Protein AF-A0A6G1YPN1-F1 (afdb_monomer_lite)

Sequence (122 aa):
MFSEFYQDVLNHGKTLWDEWEAKMEQTRDLYAKFIGADNREEIAFTHSTSEGKNITAHMLSDKGIVISNELVFPSSNLPWLNRNKDNIRFVKATDDNKILIEDIAKMVDHSSKTKTVDTEVL

Structure (mmCIF, N/CA/C/O backbone):
data_AF-A0A6G1YPN1-F1
#
_entry.id   AF-A0A6G1YPN1-F1
#
loop_
_atom_site.group_PDB
_atom_site.id
_atom_site.type_symbol
_atom_site.label_atom_id
_atom_site.label_alt_id
_atom_site.label_comp_id
_atom_site.label_asym_id
_atom_site.label_entity_id
_atom_site.label_seq_id
_atom_site.pdbx_PDB_ins_code
_atom_site.Cartn_x
_atom_site.Cartn_y
_atom_site.Cartn_z
_atom_site.occupancy
_atom_site.B_iso_or_equiv
_atom_site.auth_seq_id
_atom_site.auth_comp_id
_atom_site.auth_asym_id
_atom_site.auth_atom_id
_atom_site.pdbx_PDB_model_num
ATOM 1 N N . MET A 1 1 ? 24.908 13.676 -12.363 1.00 72.00 1 MET A N 1
ATOM 2 C CA . MET A 1 1 ? 24.979 12.564 -13.334 1.00 72.00 1 MET A CA 1
ATOM 3 C C . MET A 1 1 ? 23.547 12.206 -13.694 1.00 72.00 1 MET A C 1
ATOM 5 O O . MET A 1 1 ? 22.761 12.033 -12.772 1.00 72.00 1 MET A O 1
ATOM 9 N N . PHE A 1 2 ? 23.175 12.217 -14.977 1.00 81.75 2 PHE A N 1
ATOM 10 C CA . PHE A 1 2 ? 21.826 11.815 -15.402 1.00 81.75 2 PHE A CA 1
ATOM 11 C C . PHE A 1 2 ? 21.655 10.304 -15.219 1.00 81.75 2 PHE A C 1
ATOM 13 O O . PHE A 1 2 ? 22.630 9.571 -15.393 1.00 81.75 2 PHE A O 1
ATOM 20 N N . SER A 1 3 ? 20.450 9.846 -14.864 1.00 93.12 3 SER A N 1
ATOM 21 C CA . SER A 1 3 ? 20.159 8.409 -14.815 1.00 93.12 3 SER A CA 1
ATOM 22 C C . SER A 1 3 ? 20.310 7.782 -16.203 1.00 93.12 3 SER A C 1
ATOM 24 O O . SER A 1 3 ? 20.195 8.480 -17.211 1.00 93.12 3 SER A O 1
ATOM 26 N N . GLU A 1 4 ? 20.544 6.470 -16.246 1.00 94.75 4 GLU A N 1
ATOM 27 C CA . GLU A 1 4 ? 20.613 5.686 -17.490 1.00 94.75 4 GLU A CA 1
ATOM 28 C C . GLU A 1 4 ? 19.392 5.954 -18.382 1.00 94.75 4 GLU A C 1
ATOM 30 O O . GLU A 1 4 ? 19.554 6.305 -19.543 1.00 94.75 4 GLU A O 1
ATOM 35 N N . PHE A 1 5 ? 18.187 5.971 -17.801 1.00 94.06 5 PHE A N 1
ATOM 36 C CA . PHE A 1 5 ? 16.951 6.314 -18.511 1.00 94.06 5 PHE A CA 1
ATOM 37 C C . PHE A 1 5 ? 17.034 7.645 -19.271 1.00 94.06 5 PHE A C 1
ATOM 39 O O . PHE A 1 5 ? 16.692 7.718 -20.448 1.00 94.06 5 PHE A O 1
ATOM 46 N N . TYR A 1 6 ? 17.507 8.714 -18.622 1.00 95.12 6 TYR A N 1
ATOM 47 C CA . TYR A 1 6 ? 17.610 10.011 -19.291 1.00 95.12 6 TYR A CA 1
ATOM 48 C C . TYR A 1 6 ? 18.711 10.028 -20.352 1.00 95.12 6 TYR A C 1
ATOM 50 O O . TYR A 1 6 ? 18.560 10.720 -21.354 1.00 95.12 6 TYR A O 1
ATOM 58 N N . GLN A 1 7 ? 19.795 9.273 -20.167 1.00 95.81 7 GLN A N 1
ATOM 59 C CA . GLN A 1 7 ? 20.835 9.137 -21.191 1.00 95.81 7 GLN A CA 1
ATOM 60 C C . GLN A 1 7 ? 20.295 8.414 -22.430 1.00 95.81 7 GLN A C 1
ATOM 62 O O . GLN A 1 7 ? 20.493 8.888 -23.548 1.00 95.81 7 GLN A O 1
ATOM 67 N N . ASP A 1 8 ? 19.545 7.334 -22.232 1.00 96.00 8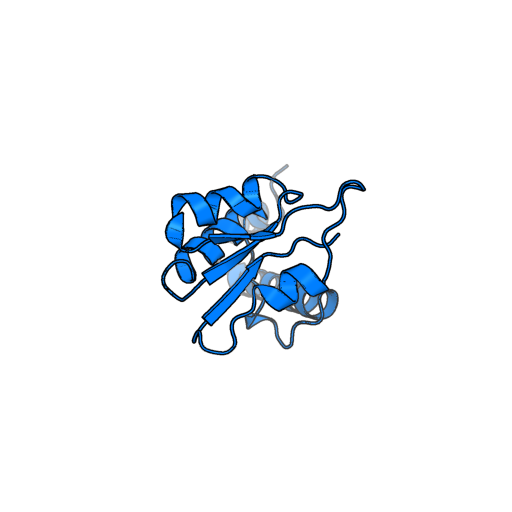 ASP A N 1
ATOM 68 C CA . ASP A 1 8 ? 18.914 6.571 -23.306 1.00 96.00 8 ASP A CA 1
ATOM 69 C C . ASP A 1 8 ? 17.909 7.415 -24.087 1.00 96.00 8 ASP A C 1
ATOM 71 O O . ASP A 1 8 ? 17.954 7.456 -25.315 1.00 96.00 8 ASP A O 1
ATOM 75 N N . VAL A 1 9 ? 17.048 8.161 -23.390 1.00 94.88 9 VAL A N 1
ATOM 76 C CA . VAL A 1 9 ? 16.070 9.044 -24.041 1.00 94.88 9 VAL A CA 1
ATOM 77 C C . VAL A 1 9 ? 16.757 10.154 -24.839 1.00 94.88 9 VAL A C 1
ATOM 79 O O . VAL A 1 9 ? 16.303 10.493 -25.932 1.00 94.88 9 VAL A O 1
ATOM 82 N N . LEU A 1 10 ? 17.859 10.714 -24.334 1.00 96.38 10 LEU A N 1
ATOM 83 C CA . LEU A 1 10 ? 18.618 11.747 -25.044 1.00 96.38 10 LEU A CA 1
ATOM 84 C C . LEU A 1 10 ? 19.286 11.213 -26.319 1.00 96.38 10 LEU A C 1
ATOM 86 O O . LEU A 1 10 ? 19.288 11.907 -27.334 1.00 96.38 10 LEU A O 1
ATOM 90 N N . ASN A 1 11 ? 19.843 10.001 -26.275 1.00 96.56 11 ASN A N 1
ATOM 91 C CA . ASN A 1 11 ? 20.644 9.442 -27.370 1.00 96.56 11 ASN A CA 1
ATOM 92 C C . ASN A 1 11 ? 19.821 8.641 -28.388 1.00 96.56 11 ASN A C 1
ATOM 94 O O . ASN A 1 11 ? 20.178 8.580 -29.565 1.00 96.56 11 ASN A O 1
ATOM 98 N N . HIS A 1 12 ? 18.731 8.023 -27.942 1.00 95.81 12 HIS A N 1
ATOM 99 C CA . HIS A 1 12 ? 17.945 7.062 -28.716 1.00 95.81 12 HIS A CA 1
ATOM 100 C C . HIS A 1 12 ? 16.459 7.448 -28.809 1.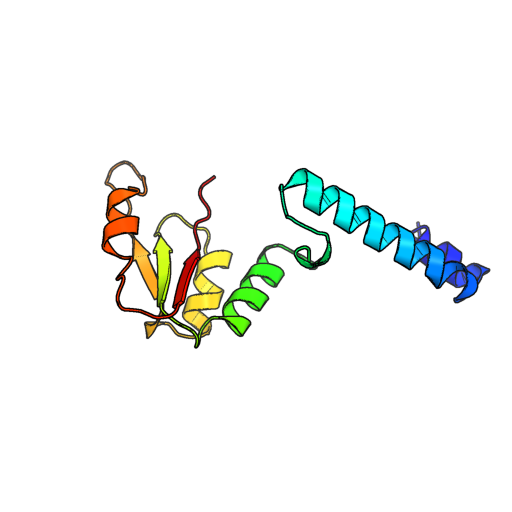00 95.81 12 HIS A C 1
ATOM 102 O O . HIS A 1 12 ? 15.673 6.793 -29.494 1.00 95.81 12 HIS A O 1
ATOM 108 N N . GLY A 1 13 ? 16.038 8.539 -28.164 1.00 94.31 13 GLY A N 1
ATOM 109 C CA . GLY A 1 13 ? 14.636 8.936 -28.138 1.00 94.31 13 GLY A CA 1
ATOM 110 C C . GLY A 1 13 ? 13.778 7.867 -27.460 1.00 94.31 13 GLY A C 1
ATOM 111 O O . GLY A 1 13 ? 14.056 7.438 -26.347 1.00 94.31 13 GLY A O 1
ATOM 112 N N . LYS A 1 14 ? 12.707 7.432 -28.129 1.00 93.38 14 LYS A N 1
ATOM 113 C CA . LYS A 1 14 ? 11.777 6.419 -27.598 1.00 93.38 14 LYS A CA 1
ATOM 114 C C . LYS A 1 14 ? 12.080 4.990 -28.056 1.00 93.38 14 LYS A C 1
ATOM 116 O O . LYS A 1 14 ? 11.299 4.099 -27.752 1.00 93.38 14 LYS A O 1
ATOM 121 N N . THR A 1 15 ? 13.160 4.743 -28.796 1.00 96.94 15 THR A N 1
ATOM 122 C CA . THR A 1 15 ? 13.383 3.414 -29.398 1.00 96.94 15 THR A CA 1
ATOM 123 C C . THR A 1 15 ? 13.624 2.314 -28.367 1.00 96.94 15 THR A C 1
ATOM 125 O O . THR A 1 15 ? 13.345 1.162 -28.659 1.00 96.94 15 THR A O 1
ATOM 128 N N . LEU A 1 16 ? 14.114 2.664 -27.174 1.00 96.31 16 LEU A N 1
ATOM 129 C CA . LEU A 1 16 ? 14.358 1.727 -26.069 1.00 96.31 16 LEU A CA 1
ATOM 130 C C . LEU A 1 16 ? 13.177 1.648 -25.084 1.00 96.31 16 LEU A C 1
ATOM 132 O O . LEU A 1 16 ? 13.323 1.131 -23.980 1.00 96.31 16 LEU A O 1
ATOM 136 N N . TRP A 1 17 ? 12.008 2.194 -25.440 1.00 95.44 17 TRP A N 1
ATOM 137 C CA . TRP A 1 17 ? 10.853 2.250 -24.537 1.00 95.44 17 TRP A CA 1
ATOM 138 C C . TRP A 1 17 ? 10.404 0.860 -24.074 1.00 95.44 17 TRP A C 1
ATOM 140 O O . TRP A 1 17 ? 10.241 0.650 -22.875 1.00 95.44 17 TRP A O 1
ATOM 150 N N . ASP A 1 18 ? 10.294 -0.092 -25.001 1.00 97.19 18 ASP A N 1
ATOM 151 C CA . ASP A 1 18 ? 9.850 -1.459 -24.706 1.00 97.19 18 ASP A CA 1
ATOM 152 C C . ASP A 1 18 ? 10.810 -2.176 -23.738 1.00 97.19 18 ASP A C 1
ATOM 154 O O . ASP A 1 18 ? 10.388 -2.958 -22.887 1.00 97.19 18 ASP A O 1
ATOM 158 N N . GLU A 1 19 ? 12.111 -1.875 -23.809 1.00 97.12 19 GLU A N 1
ATOM 159 C CA . GLU A 1 19 ? 13.116 -2.414 -22.885 1.00 97.12 19 GLU A CA 1
ATOM 160 C C . GLU A 1 19 ? 12.949 -1.838 -21.474 1.00 97.12 19 GLU A C 1
ATOM 162 O O . GLU A 1 19 ? 13.053 -2.564 -20.483 1.00 97.12 19 GLU A O 1
ATOM 167 N N . TRP A 1 20 ? 12.657 -0.540 -21.367 1.00 97.00 20 TRP A N 1
ATOM 168 C CA . TRP A 1 20 ? 12.374 0.116 -20.090 1.00 97.00 20 TRP A CA 1
ATOM 169 C C . TRP A 1 20 ? 11.064 -0.367 -19.467 1.00 97.00 20 TRP A C 1
ATOM 171 O O . TRP A 1 20 ? 11.015 -0.596 -18.257 1.00 97.00 20 TRP A O 1
ATOM 181 N N . GLU A 1 21 ? 10.027 -0.578 -20.275 1.00 96.38 21 GLU A N 1
ATOM 182 C CA . GLU A 1 21 ? 8.771 -1.182 -19.831 1.00 96.38 21 GLU A CA 1
ATOM 183 C C . GLU A 1 21 ? 9.002 -2.613 -19.331 1.00 96.38 21 GLU A C 1
ATOM 185 O O . GLU A 1 21 ? 8.624 -2.939 -18.205 1.00 96.38 21 GLU A O 1
ATOM 190 N N . ALA A 1 22 ? 9.743 -3.435 -20.080 1.00 97.69 22 ALA A N 1
ATOM 191 C CA . ALA A 1 22 ? 10.108 -4.784 -19.653 1.00 97.69 22 ALA A CA 1
ATOM 192 C C . ALA A 1 22 ? 10.904 -4.793 -18.334 1.00 97.69 22 ALA A C 1
ATOM 194 O O . ALA A 1 22 ? 10.613 -5.604 -17.453 1.00 97.69 22 ALA A O 1
ATOM 195 N N . LYS A 1 23 ? 11.869 -3.877 -18.151 1.00 97.00 23 LYS A N 1
ATOM 196 C CA . LYS A 1 23 ? 12.611 -3.711 -16.883 1.00 97.00 23 LYS A CA 1
ATOM 197 C C . LYS A 1 23 ? 11.674 -3.347 -15.723 1.00 97.00 23 LYS A C 1
ATOM 199 O O . LYS A 1 23 ? 11.834 -3.861 -14.613 1.00 97.00 23 LYS A O 1
ATOM 204 N N . MET A 1 24 ? 10.693 -2.474 -15.957 1.00 96.94 24 MET A N 1
ATOM 205 C CA . MET A 1 24 ? 9.717 -2.071 -14.939 1.00 96.94 24 MET A CA 1
ATOM 206 C C . MET A 1 24 ? 8.847 -3.257 -14.507 1.00 96.94 24 MET A C 1
ATOM 208 O O . MET A 1 24 ? 8.675 -3.499 -13.312 1.00 96.94 24 MET A O 1
ATOM 212 N N . GLU A 1 25 ? 8.369 -4.043 -15.467 1.00 98.06 25 GLU A N 1
ATOM 213 C CA . GLU A 1 25 ? 7.525 -5.209 -15.211 1.00 98.06 25 GLU A CA 1
ATOM 214 C C . GLU A 1 25 ? 8.287 -6.354 -14.528 1.00 98.06 25 GLU A C 1
ATOM 216 O O . GLU A 1 25 ? 7.790 -6.939 -13.567 1.00 98.06 25 GLU A O 1
ATOM 221 N N . GLN A 1 26 ? 9.546 -6.593 -14.910 1.00 98.25 26 GLN A N 1
ATOM 222 C CA . GLN A 1 26 ? 10.440 -7.496 -14.170 1.00 98.25 26 GLN A CA 1
ATOM 223 C C . GLN A 1 26 ? 10.641 -7.034 -12.724 1.00 98.25 26 GLN A C 1
ATOM 225 O O . GLN A 1 26 ? 10.706 -7.846 -11.802 1.00 98.25 26 GLN A O 1
ATOM 230 N N . THR A 1 27 ? 10.717 -5.721 -12.502 1.00 98.00 27 THR A N 1
ATOM 231 C CA . THR A 1 27 ? 10.826 -5.168 -11.150 1.00 98.00 27 THR A CA 1
ATOM 232 C C . THR A 1 27 ? 9.553 -5.443 -10.347 1.00 98.00 27 THR A C 1
ATOM 234 O O . THR A 1 27 ? 9.653 -5.815 -9.177 1.00 98.00 27 THR A O 1
ATOM 237 N N . ARG A 1 28 ? 8.358 -5.346 -10.951 1.00 98.44 28 ARG A N 1
ATOM 238 C CA . ARG A 1 28 ? 7.104 -5.741 -10.281 1.00 98.44 28 ARG A CA 1
ATOM 239 C C . ARG A 1 28 ? 7.088 -7.221 -9.917 1.00 98.44 28 ARG A C 1
ATOM 241 O O . ARG A 1 28 ? 6.716 -7.534 -8.792 1.00 98.44 28 ARG A O 1
ATOM 248 N N . ASP A 1 29 ? 7.543 -8.110 -10.802 1.00 98.50 29 ASP A N 1
ATOM 249 C CA . ASP A 1 29 ? 7.649 -9.547 -10.496 1.00 98.50 29 ASP A CA 1
ATOM 250 C C . ASP A 1 29 ? 8.549 -9.810 -9.281 1.00 98.50 29 ASP A C 1
ATOM 252 O O . ASP A 1 29 ? 8.222 -10.623 -8.411 1.00 98.50 29 ASP A O 1
ATOM 256 N N . LEU A 1 30 ? 9.687 -9.112 -9.202 1.00 98.50 30 LEU A N 1
ATOM 257 C CA . LEU A 1 30 ? 10.609 -9.228 -8.073 1.00 98.50 30 LEU A CA 1
ATOM 258 C C . LEU A 1 30 ? 9.945 -8.798 -6.762 1.00 98.50 30 LEU A C 1
ATOM 260 O O . LEU A 1 30 ? 10.075 -9.506 -5.762 1.00 98.50 30 LEU A O 1
ATOM 264 N N . TYR A 1 31 ? 9.213 -7.680 -6.763 1.00 98.12 31 TYR A N 1
ATOM 265 C CA . TYR A 1 31 ? 8.480 -7.220 -5.582 1.00 98.12 31 TYR A CA 1
ATOM 266 C C . TYR A 1 31 ? 7.325 -8.148 -5.212 1.00 98.12 31 TYR A C 1
ATOM 268 O O . TYR A 1 31 ? 7.191 -8.467 -4.033 1.00 98.12 31 TYR A O 1
ATOM 276 N N . ALA A 1 32 ? 6.552 -8.633 -6.187 1.00 98.38 32 ALA A N 1
ATOM 277 C CA . ALA A 1 32 ? 5.480 -9.597 -5.956 1.00 98.38 32 ALA A CA 1
ATOM 278 C C . ALA A 1 32 ? 6.016 -10.847 -5.252 1.00 98.38 32 ALA A C 1
ATOM 280 O O . ALA A 1 32 ? 5.524 -11.225 -4.191 1.00 98.38 32 ALA A O 1
ATOM 281 N N . LYS A 1 33 ? 7.121 -11.410 -5.753 1.00 98.25 33 LYS A N 1
ATOM 282 C CA . LYS A 1 33 ? 7.801 -12.535 -5.103 1.00 98.25 33 LYS A CA 1
ATOM 283 C C . LYS A 1 33 ? 8.324 -12.186 -3.708 1.00 98.25 33 LYS A C 1
ATOM 285 O O . LYS A 1 33 ? 8.262 -13.025 -2.815 1.00 98.25 33 LYS A O 1
ATOM 290 N N . PHE A 1 34 ? 8.878 -10.988 -3.526 1.00 98.19 34 PHE A N 1
ATOM 291 C CA . PHE A 1 34 ? 9.453 -10.558 -2.252 1.00 98.19 34 PHE A CA 1
ATOM 292 C C . PHE A 1 34 ? 8.403 -10.462 -1.137 1.00 98.19 34 PHE A C 1
ATOM 294 O O . PHE A 1 34 ? 8.684 -10.880 -0.017 1.00 98.19 34 PHE A O 1
ATOM 301 N N . ILE A 1 35 ? 7.206 -9.951 -1.444 1.00 96.50 35 ILE A N 1
ATOM 302 C CA . ILE A 1 35 ? 6.119 -9.780 -0.464 1.00 96.50 35 ILE A CA 1
ATOM 303 C C . ILE A 1 35 ? 5.097 -10.926 -0.463 1.00 96.50 35 ILE A C 1
ATOM 305 O O . ILE A 1 35 ? 4.202 -10.931 0.376 1.00 96.50 35 ILE A O 1
ATOM 309 N N . GLY A 1 36 ? 5.223 -11.888 -1.382 1.00 97.75 36 GLY A N 1
ATOM 310 C CA . GLY A 1 36 ? 4.306 -13.023 -1.508 1.00 97.75 36 GLY A CA 1
ATOM 311 C C . GLY A 1 36 ? 2.956 -12.682 -2.149 1.00 97.75 36 GLY A C 1
ATOM 312 O O . GLY A 1 36 ? 1.962 -13.298 -1.786 1.00 97.75 36 GLY A O 1
ATOM 313 N N . ALA A 1 37 ? 2.916 -11.706 -3.061 1.00 97.81 37 ALA A N 1
ATOM 314 C CA . ALA A 1 37 ? 1.734 -11.414 -3.877 1.00 97.81 37 ALA A CA 1
ATOM 315 C C . ALA A 1 37 ? 1.528 -12.488 -4.961 1.00 97.81 37 ALA A C 1
ATOM 317 O O . ALA A 1 37 ? 2.497 -13.115 -5.406 1.00 97.81 37 ALA A O 1
ATOM 318 N N . ASP A 1 38 ? 0.287 -12.675 -5.416 1.00 97.56 38 ASP A N 1
ATOM 319 C CA . ASP A 1 38 ? -0.058 -13.731 -6.379 1.00 97.56 38 ASP A CA 1
ATOM 320 C C . ASP A 1 38 ? 0.485 -13.422 -7.783 1.00 97.56 38 ASP A C 1
ATOM 322 O O . ASP A 1 38 ? 0.864 -14.326 -8.533 1.00 97.56 38 ASP A O 1
ATOM 326 N N . ASN A 1 39 ? 0.515 -12.141 -8.157 1.00 97.38 39 ASN A N 1
ATOM 327 C CA . ASN A 1 39 ? 0.988 -11.669 -9.457 1.00 97.38 39 ASN A CA 1
ATOM 328 C C . ASN A 1 39 ? 1.446 -10.200 -9.402 1.00 97.38 39 ASN A C 1
ATOM 330 O O . ASN A 1 39 ? 1.341 -9.517 -8.382 1.00 97.38 39 ASN A O 1
ATOM 334 N N . ARG A 1 40 ? 2.009 -9.713 -10.513 1.00 97.31 40 ARG A N 1
ATOM 335 C CA . ARG A 1 40 ? 2.576 -8.361 -10.612 1.00 97.31 40 ARG A CA 1
ATOM 336 C C . ARG A 1 40 ? 1.514 -7.263 -10.632 1.00 97.31 40 ARG A C 1
ATOM 338 O O . ARG A 1 40 ? 1.827 -6.125 -10.287 1.00 97.31 40 ARG A O 1
ATOM 345 N N . GLU A 1 41 ? 0.287 -7.586 -11.034 1.00 97.62 41 GLU A N 1
ATOM 346 C CA . GLU A 1 41 ? -0.836 -6.652 -11.130 1.00 97.62 41 GLU A CA 1
ATOM 347 C C . GLU A 1 41 ? -1.311 -6.181 -9.746 1.00 97.62 41 GLU A C 1
ATOM 349 O O . GLU A 1 41 ? -1.932 -5.124 -9.639 1.00 97.62 41 GLU A O 1
ATOM 354 N N . GLU A 1 42 ? -0.955 -6.899 -8.676 1.00 96.81 42 GLU A N 1
ATOM 355 C CA . GLU A 1 42 ? -1.162 -6.474 -7.283 1.00 96.81 42 GLU A CA 1
ATOM 356 C C . GLU A 1 42 ? -0.114 -5.458 -6.790 1.00 96.81 42 GLU A C 1
ATOM 358 O O . GLU A 1 42 ? -0.244 -4.899 -5.700 1.00 96.81 42 GLU A O 1
ATOM 363 N N . ILE A 1 43 ? 0.930 -5.186 -7.579 1.00 97.25 43 ILE A N 1
ATOM 364 C CA . ILE A 1 43 ? 2.001 -4.250 -7.229 1.00 97.25 43 ILE A CA 1
ATOM 365 C C . ILE A 1 43 ? 1.747 -2.911 -7.908 1.00 97.25 43 ILE A C 1
ATOM 367 O O . ILE A 1 43 ? 1.596 -2.835 -9.124 1.00 97.25 43 ILE A O 1
ATOM 371 N N . ALA A 1 44 ? 1.793 -1.820 -7.144 1.00 96.06 44 ALA A N 1
ATOM 372 C CA . ALA A 1 44 ? 1.750 -0.456 -7.662 1.00 96.06 44 ALA A CA 1
ATOM 373 C C . ALA A 1 44 ? 2.961 0.341 -7.167 1.00 96.06 44 ALA A C 1
ATOM 375 O O . ALA A 1 44 ? 3.218 0.415 -5.967 1.00 96.06 44 ALA A O 1
ATOM 376 N N . PHE A 1 45 ? 3.700 0.963 -8.091 1.00 96.38 45 PHE A N 1
ATOM 377 C CA . PHE A 1 45 ? 4.758 1.899 -7.727 1.00 96.38 45 PHE A CA 1
ATOM 378 C C . PHE A 1 45 ? 4.169 3.268 -7.396 1.00 96.38 45 PHE A C 1
ATOM 380 O O . PHE A 1 45 ? 3.380 3.824 -8.156 1.00 96.38 45 PHE A O 1
ATOM 387 N N . THR A 1 46 ? 4.605 3.817 -6.269 1.00 96.25 46 THR A N 1
ATOM 388 C CA . THR A 1 46 ? 4.265 5.162 -5.794 1.00 96.25 46 THR A CA 1
ATOM 389 C C . THR A 1 46 ? 5.545 5.879 -5.396 1.00 96.25 46 THR A C 1
ATOM 391 O O . THR A 1 46 ? 6.525 5.228 -5.032 1.00 96.25 46 THR A O 1
ATOM 394 N N . HIS A 1 47 ? 5.542 7.207 -5.388 1.00 94.06 47 HIS A N 1
ATOM 395 C CA . HIS A 1 47 ? 6.685 8.008 -4.957 1.00 94.06 47 HIS A CA 1
ATOM 396 C C . HIS A 1 47 ? 7.040 7.774 -3.477 1.00 94.06 47 HIS A C 1
ATOM 398 O O . HIS A 1 47 ? 8.189 7.944 -3.076 1.00 94.06 47 HIS A O 1
ATOM 404 N N . SER A 1 48 ? 6.069 7.401 -2.636 1.00 92.81 48 SER A N 1
ATOM 405 C CA . SER A 1 48 ? 6.305 7.103 -1.217 1.00 92.81 48 SER A CA 1
ATOM 406 C C . SER A 1 48 ? 5.196 6.253 -0.600 1.00 92.81 48 SER A C 1
ATOM 408 O O . SER A 1 48 ? 4.065 6.261 -1.082 1.00 92.81 48 SER A O 1
ATOM 410 N N . THR A 1 49 ? 5.473 5.628 0.547 1.00 90.31 49 THR A N 1
ATOM 411 C CA . THR A 1 49 ? 4.458 4.919 1.345 1.00 90.31 49 THR A CA 1
ATOM 412 C C . THR A 1 49 ? 3.262 5.812 1.694 1.00 90.31 49 THR A C 1
ATOM 414 O O . THR A 1 49 ? 2.119 5.367 1.639 1.00 90.31 49 THR A O 1
ATOM 417 N N . SER A 1 50 ? 3.501 7.090 2.013 1.00 91.19 50 SER A N 1
ATOM 418 C CA . SER A 1 50 ? 2.434 8.049 2.329 1.00 91.19 50 SER A CA 1
ATOM 419 C C . SER A 1 50 ? 1.496 8.286 1.145 1.00 91.19 50 SER A C 1
ATOM 421 O O . SER A 1 50 ? 0.288 8.406 1.340 1.00 91.19 50 SER A O 1
ATOM 423 N N . GLU A 1 51 ? 2.027 8.342 -0.078 1.00 93.25 51 GLU A N 1
ATOM 424 C CA . GLU A 1 51 ? 1.205 8.467 -1.286 1.00 93.25 51 GLU A CA 1
ATOM 425 C C . GLU A 1 51 ? 0.346 7.215 -1.488 1.00 93.25 51 GLU A C 1
ATOM 427 O O . GLU A 1 51 ? -0.867 7.340 -1.654 1.00 93.25 51 GLU A O 1
ATOM 432 N N . GLY A 1 52 ? 0.937 6.022 -1.364 1.00 92.44 52 GLY A N 1
ATOM 433 C CA . GLY A 1 52 ? 0.201 4.756 -1.438 1.00 92.44 52 GLY A CA 1
ATOM 434 C C . GLY A 1 52 ? -0.965 4.691 -0.449 1.00 92.44 52 GLY A C 1
ATOM 435 O O . GLY A 1 52 ? -2.092 4.388 -0.838 1.00 92.44 52 GLY A O 1
ATOM 436 N N . LYS A 1 53 ? -0.746 5.081 0.813 1.00 89.62 53 LYS A N 1
ATOM 437 C CA . LYS A 1 53 ? -1.823 5.132 1.819 1.00 89.62 53 LYS A CA 1
ATOM 438 C C . LYS A 1 53 ? -2.923 6.131 1.470 1.00 89.62 53 LYS A C 1
ATOM 440 O O . LYS A 1 53 ? -4.100 5.834 1.666 1.00 89.62 53 LYS A O 1
ATOM 445 N N . ASN A 1 54 ? -2.566 7.299 0.935 1.00 92.44 54 ASN A N 1
ATOM 446 C CA . ASN A 1 54 ? -3.562 8.274 0.491 1.00 92.44 54 ASN A CA 1
ATOM 447 C C . ASN A 1 54 ? -4.417 7.715 -0.651 1.00 92.44 54 ASN A C 1
ATOM 449 O O . ASN A 1 54 ? -5.639 7.850 -0.599 1.00 92.44 54 ASN A O 1
ATOM 453 N N . ILE A 1 55 ? -3.807 7.049 -1.635 1.00 93.69 55 ILE A N 1
ATOM 454 C CA . ILE A 1 55 ? -4.531 6.396 -2.734 1.00 93.69 55 ILE A CA 1
ATOM 455 C C . ILE A 1 55 ? -5.536 5.378 -2.176 1.00 93.69 55 ILE A C 1
ATOM 457 O O . ILE A 1 55 ? -6.726 5.463 -2.487 1.00 93.69 55 ILE A O 1
ATOM 461 N N . THR A 1 56 ? -5.102 4.492 -1.275 1.00 90.94 56 THR A N 1
ATOM 462 C CA . THR A 1 56 ? -5.977 3.499 -0.628 1.00 90.94 56 THR A CA 1
ATOM 463 C C . THR A 1 56 ? -7.143 4.155 0.115 1.00 90.94 56 THR A C 1
ATOM 465 O O . THR A 1 56 ? -8.298 3.761 -0.069 1.00 90.94 56 THR A O 1
ATOM 468 N N . ALA A 1 57 ? -6.880 5.200 0.905 1.00 91.19 57 ALA A N 1
ATOM 469 C CA . ALA A 1 57 ? -7.929 5.925 1.618 1.00 91.19 57 ALA A CA 1
ATOM 470 C C . ALA A 1 57 ? -8.930 6.583 0.658 1.00 91.19 57 ALA A C 1
ATOM 472 O O . ALA A 1 57 ? -10.145 6.519 0.868 1.00 91.19 57 ALA A O 1
ATOM 473 N N . HIS A 1 58 ? -8.448 7.179 -0.433 1.00 91.56 58 HIS A N 1
ATOM 474 C CA . HIS A 1 58 ? -9.303 7.755 -1.466 1.00 91.56 58 HIS A CA 1
ATOM 475 C C . HIS A 1 58 ? -10.205 6.713 -2.137 1.00 91.56 58 HIS A C 1
ATOM 477 O O . HIS A 1 58 ? -11.374 7.014 -2.374 1.00 91.56 58 HIS A O 1
ATOM 483 N N . MET A 1 59 ? -9.699 5.504 -2.391 1.00 90.12 59 MET A N 1
ATOM 484 C CA . MET A 1 59 ? -10.449 4.423 -3.041 1.00 90.12 59 MET A CA 1
ATOM 485 C C . MET A 1 59 ? -11.475 3.743 -2.126 1.00 90.12 59 MET A C 1
ATOM 487 O O . MET A 1 59 ? -12.511 3.291 -2.613 1.00 90.12 59 MET A O 1
ATOM 491 N N . LEU A 1 60 ? -11.184 3.637 -0.824 1.00 87.94 60 LEU A N 1
ATOM 492 C CA . LEU A 1 60 ? -11.937 2.768 0.093 1.00 87.94 60 LEU A CA 1
ATOM 493 C C . LEU A 1 60 ? -12.739 3.505 1.174 1.00 87.94 60 LEU A C 1
ATOM 495 O O . LEU A 1 60 ? -13.560 2.882 1.844 1.00 87.94 60 LEU A O 1
ATOM 499 N N . SER A 1 61 ? -12.528 4.810 1.369 1.00 86.75 61 SER A N 1
ATOM 500 C CA . SER A 1 61 ? -13.150 5.581 2.469 1.00 86.75 61 SER A CA 1
ATOM 501 C C . SER A 1 61 ? -14.684 5.563 2.509 1.00 86.75 61 SER A C 1
ATOM 503 O O . SER A 1 61 ? -15.276 5.727 3.578 1.00 86.75 61 SER A O 1
ATOM 505 N N . ASP A 1 62 ? -15.338 5.355 1.368 1.00 85.56 62 ASP A N 1
ATOM 506 C CA . ASP A 1 62 ? -16.795 5.259 1.236 1.00 85.56 62 ASP A CA 1
ATOM 507 C C . ASP A 1 62 ? -17.308 3.808 1.256 1.00 85.56 62 ASP A C 1
ATOM 509 O O . ASP A 1 62 ? -18.515 3.579 1.191 1.00 85.56 62 ASP A O 1
ATOM 513 N N . LYS A 1 63 ? -16.412 2.817 1.334 1.00 85.19 63 LYS A N 1
ATOM 514 C CA . LYS A 1 63 ? -16.761 1.397 1.197 1.00 85.19 63 LYS A CA 1
ATOM 515 C C . LYS A 1 63 ? -17.061 0.706 2.516 1.00 85.19 63 LYS A C 1
ATOM 517 O O . LYS A 1 63 ? -17.679 -0.357 2.487 1.00 85.19 63 LYS A O 1
ATOM 522 N N . GLY A 1 64 ? -16.667 1.275 3.654 1.00 83.88 64 GLY A N 1
ATOM 523 C CA . GLY A 1 64 ? -16.873 0.636 4.949 1.00 83.88 64 GLY A CA 1
ATOM 524 C C . GLY A 1 64 ? -16.221 1.350 6.125 1.00 83.88 64 GLY A C 1
ATOM 525 O O . GLY A 1 64 ? -15.937 2.545 6.064 1.00 83.88 64 GLY A O 1
ATOM 526 N N . ILE A 1 65 ? -16.009 0.587 7.200 1.00 86.50 65 ILE A N 1
ATOM 527 C CA . ILE A 1 65 ? -15.341 1.053 8.419 1.00 86.50 65 ILE A CA 1
ATOM 528 C C . ILE A 1 65 ? -13.860 0.672 8.358 1.00 86.50 65 ILE A C 1
ATOM 530 O O . ILE A 1 65 ? -13.508 -0.452 7.994 1.00 86.50 65 ILE A O 1
ATOM 534 N N . VAL A 1 66 ? -13.009 1.613 8.749 1.00 89.06 66 VAL A N 1
ATOM 535 C CA . VAL A 1 66 ? -11.568 1.455 8.905 1.00 89.06 66 VAL A CA 1
ATOM 536 C C . VAL A 1 66 ? -11.260 1.210 10.372 1.00 89.06 66 VAL A C 1
ATOM 538 O O . VAL A 1 66 ? -11.697 1.973 11.236 1.00 89.06 66 VAL A O 1
ATOM 541 N N . ILE A 1 67 ? -10.493 0.167 10.658 1.00 89.94 67 ILE A N 1
ATOM 542 C CA . ILE A 1 67 ? -9.969 -0.103 11.997 1.00 89.94 67 ILE A CA 1
ATOM 543 C C . ILE A 1 67 ? -8.480 0.232 11.975 1.00 89.9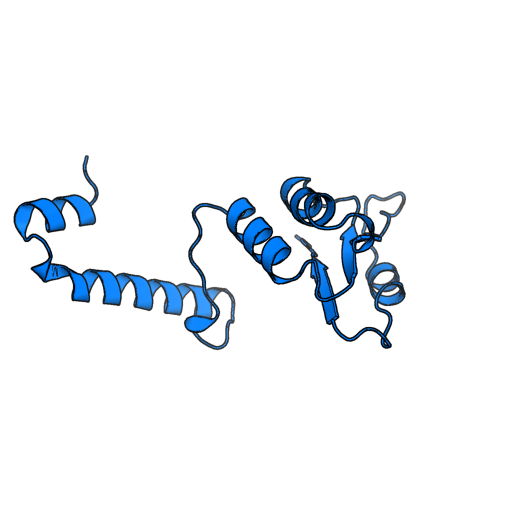4 67 ILE A C 1
ATOM 545 O O . ILE A 1 67 ? -7.739 -0.337 11.179 1.00 89.94 67 ILE A O 1
ATOM 549 N N . SER A 1 68 ? -8.067 1.150 12.843 1.00 91.38 68 SER A N 1
ATOM 550 C CA . SER A 1 68 ? -6.670 1.517 13.091 1.00 91.38 68 SER A CA 1
ATOM 551 C C . SER A 1 68 ? -6.395 1.506 14.602 1.00 91.38 68 SER A C 1
ATOM 553 O O . SER A 1 68 ? -7.234 1.053 15.384 1.00 91.38 68 SER A O 1
ATOM 555 N N . ASN A 1 69 ? -5.237 1.985 15.048 1.00 91.19 69 ASN A N 1
ATOM 556 C CA . ASN A 1 69 ? -4.864 2.048 16.456 1.00 91.19 69 ASN A CA 1
ATOM 557 C C . ASN A 1 69 ? -4.059 3.307 16.818 1.00 91.19 69 ASN A C 1
ATOM 559 O O . ASN A 1 69 ? -3.560 4.028 15.951 1.00 91.19 69 ASN A O 1
ATOM 563 N N . GLU A 1 70 ? -3.969 3.573 18.120 1.00 90.38 70 GLU A N 1
ATOM 564 C CA . GLU A 1 70 ? -3.352 4.783 18.685 1.00 90.38 70 GLU A CA 1
ATOM 565 C C . GLU A 1 70 ? -1.822 4.844 18.535 1.00 90.38 70 GLU A C 1
ATOM 567 O O . GLU A 1 70 ? -1.248 5.922 18.679 1.00 90.38 70 GLU A O 1
ATOM 572 N N . LEU A 1 71 ? -1.156 3.725 18.228 1.00 91.62 71 LEU A N 1
ATOM 573 C CA . LEU A 1 71 ? 0.308 3.648 18.123 1.00 91.62 71 LEU A CA 1
ATOM 574 C C . LEU A 1 71 ? 0.828 3.839 16.691 1.00 91.62 71 LEU A C 1
ATOM 576 O O . LEU A 1 71 ? 2.037 3.923 16.478 1.00 91.62 71 LEU A O 1
ATOM 580 N N . VAL A 1 72 ? -0.066 3.922 15.703 1.00 86.75 72 VAL A N 1
ATOM 581 C CA . VAL A 1 72 ? 0.305 4.073 14.291 1.00 86.75 72 VAL A CA 1
ATOM 582 C C . VAL A 1 72 ? 0.723 5.511 13.982 1.00 86.75 72 VAL A C 1
ATOM 584 O O . VAL A 1 72 ? 0.120 6.480 14.452 1.00 86.75 72 VAL A O 1
ATOM 587 N N . PHE A 1 73 ? 1.745 5.657 13.135 1.00 88.31 73 PHE A N 1
ATOM 588 C CA . PHE A 1 73 ? 2.260 6.962 12.735 1.00 88.31 73 PHE A CA 1
ATOM 589 C C . PHE A 1 73 ? 1.170 7.820 12.048 1.00 88.31 73 PHE A C 1
ATOM 591 O O . PHE A 1 73 ? 0.369 7.299 11.265 1.00 88.31 73 PHE A O 1
ATOM 598 N N . PRO A 1 74 ? 1.130 9.155 12.262 1.00 86.94 74 PRO A N 1
ATOM 599 C CA . PRO A 1 74 ? 0.045 9.993 11.747 1.00 86.94 74 PRO A CA 1
ATOM 600 C C . PRO A 1 74 ? -0.186 9.912 10.234 1.00 86.94 74 PRO A C 1
ATOM 602 O O . PRO A 1 74 ? -1.324 10.055 9.796 1.00 86.94 74 PRO A O 1
ATOM 605 N N . SER A 1 75 ? 0.845 9.657 9.419 1.00 86.25 75 SER A N 1
ATOM 606 C CA . SER A 1 75 ? 0.676 9.543 7.961 1.00 86.25 75 SER A CA 1
ATOM 607 C C . SER A 1 75 ? -0.191 8.358 7.520 1.00 86.25 75 SER A C 1
ATOM 609 O O . SER A 1 75 ? -0.650 8.362 6.379 1.00 86.25 75 SER A O 1
ATOM 611 N N . SER A 1 76 ? -0.461 7.387 8.396 1.00 88.00 76 SER A N 1
ATOM 612 C CA . SER A 1 76 ? -1.412 6.297 8.138 1.00 88.00 76 SER A CA 1
ATOM 613 C C . SER A 1 76 ? -2.838 6.688 8.511 1.00 88.00 76 SER A C 1
ATOM 615 O O . SER A 1 76 ? -3.766 6.463 7.746 1.00 88.00 76 SER A O 1
ATOM 617 N N . ASN A 1 77 ? -3.013 7.372 9.645 1.00 90.56 77 ASN A N 1
ATOM 618 C CA . ASN A 1 77 ? -4.336 7.715 10.177 1.00 90.56 77 ASN A CA 1
ATOM 619 C C . ASN A 1 77 ? -4.951 8.969 9.545 1.00 90.56 77 ASN A C 1
ATOM 621 O O . ASN A 1 77 ? -6.167 9.043 9.347 1.00 90.56 77 ASN A O 1
ATOM 625 N N . LEU A 1 78 ? -4.125 9.970 9.230 1.00 92.56 78 LEU A N 1
ATOM 626 C CA . LEU A 1 78 ? -4.582 11.255 8.702 1.00 92.56 78 LEU A CA 1
ATOM 627 C C . LEU A 1 78 ? -5.338 11.141 7.369 1.00 92.56 78 LEU A C 1
ATOM 629 O O . LEU A 1 78 ? -6.363 11.814 7.249 1.00 92.56 78 LEU A O 1
ATOM 633 N N . PRO A 1 79 ? -4.927 10.304 6.392 1.00 93.00 79 PRO A N 1
ATOM 634 C CA . PRO A 1 79 ? -5.702 10.111 5.169 1.00 93.00 79 PRO A CA 1
ATOM 635 C C . PRO A 1 79 ? -7.143 9.675 5.451 1.00 93.00 79 PRO A C 1
ATOM 637 O O . PRO A 1 79 ? -8.079 10.300 4.958 1.00 93.00 79 PRO A O 1
ATOM 640 N N . TRP A 1 80 ? -7.351 8.672 6.306 1.00 91.81 80 TRP A N 1
ATOM 641 C CA . TRP A 1 80 ? -8.690 8.185 6.648 1.00 91.81 80 TRP A CA 1
ATOM 642 C C . TRP A 1 80 ? -9.535 9.232 7.372 1.00 91.81 80 TRP A C 1
ATOM 644 O O . TRP A 1 80 ? -10.686 9.458 6.995 1.00 91.81 80 TRP A 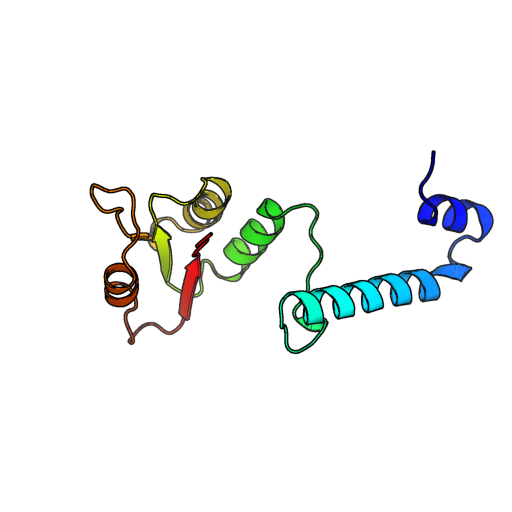O 1
ATOM 654 N N . LEU A 1 81 ? -8.951 9.921 8.358 1.00 92.06 81 LEU A N 1
ATOM 655 C CA . LEU A 1 81 ? -9.609 11.011 9.084 1.00 92.06 81 LEU A CA 1
ATOM 656 C C . LEU A 1 81 ? -10.032 12.152 8.151 1.00 92.06 81 LEU A C 1
ATOM 658 O O . LEU A 1 81 ? -11.138 12.675 8.284 1.00 92.06 81 LEU A O 1
ATOM 662 N N . ASN A 1 82 ? -9.172 12.515 7.196 1.00 94.06 82 ASN A N 1
ATOM 663 C CA . ASN A 1 82 ?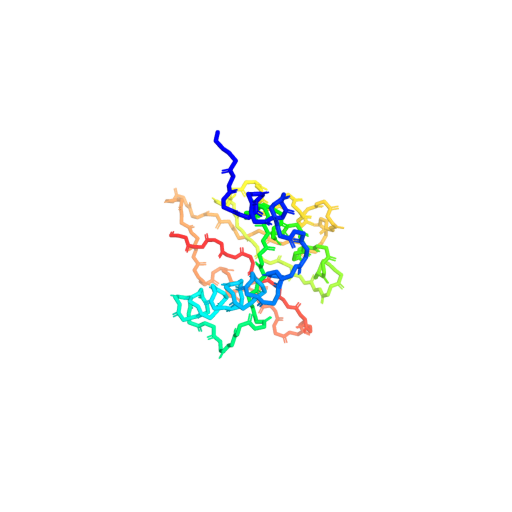 -9.447 13.553 6.206 1.00 94.06 82 ASN A CA 1
ATOM 664 C C . ASN A 1 82 ? -10.557 13.144 5.226 1.00 94.06 82 ASN A C 1
ATOM 666 O O . ASN A 1 82 ? -11.340 13.984 4.790 1.00 94.06 82 ASN A O 1
ATOM 670 N N . ARG A 1 83 ? -10.635 11.857 4.867 1.00 92.88 83 ARG A N 1
ATOM 671 C CA . ARG A 1 83 ? -11.665 11.349 3.951 1.00 92.88 83 ARG A CA 1
ATOM 672 C C . ARG A 1 83 ? -13.027 11.220 4.619 1.00 92.88 83 ARG A C 1
ATOM 674 O O . ARG A 1 83 ? -14.011 11.705 4.067 1.00 92.88 83 ARG A O 1
ATOM 681 N N . ASN A 1 84 ? -13.091 10.550 5.766 1.00 88.69 84 ASN A N 1
ATOM 682 C CA . ASN A 1 84 ? -14.312 10.405 6.548 1.00 88.69 84 ASN A CA 1
ATOM 683 C C . ASN A 1 84 ? -13.995 10.006 7.998 1.00 88.69 84 ASN A C 1
ATOM 685 O O . ASN A 1 84 ? -13.847 8.825 8.321 1.00 88.69 84 ASN A O 1
ATOM 689 N N . LYS A 1 85 ? -13.963 10.998 8.892 1.00 90.44 85 LYS A N 1
ATOM 690 C CA . LYS A 1 85 ? -13.733 10.800 10.332 1.00 90.44 85 LYS A CA 1
ATOM 691 C C . LYS A 1 85 ? -14.745 9.863 11.008 1.00 90.44 85 LYS A C 1
ATOM 693 O O . LYS A 1 85 ? -14.412 9.250 12.017 1.00 90.44 85 LYS A O 1
ATOM 698 N N . ASP A 1 86 ? -15.957 9.734 10.467 1.00 89.00 86 ASP A N 1
ATOM 699 C CA . ASP A 1 86 ? -17.021 8.929 11.075 1.00 89.00 86 ASP A CA 1
ATOM 700 C C . ASP A 1 86 ? -16.893 7.440 10.710 1.00 89.00 86 ASP A C 1
ATOM 702 O O . ASP A 1 86 ? -17.502 6.587 11.363 1.00 89.00 86 ASP A O 1
ATOM 706 N N . ASN A 1 87 ? -16.039 7.112 9.733 1.00 86.62 87 ASN A N 1
ATOM 707 C CA . ASN A 1 87 ? -15.784 5.751 9.259 1.00 86.62 87 ASN A CA 1
ATOM 708 C C . ASN A 1 87 ? -14.488 5.138 9.804 1.00 86.62 87 ASN A C 1
ATOM 710 O O . ASN A 1 87 ? -14.189 4.006 9.452 1.00 86.62 87 ASN A O 1
ATOM 714 N N . ILE A 1 88 ? -13.731 5.820 10.668 1.00 88.94 88 ILE A N 1
ATOM 715 C CA . ILE A 1 88 ? -12.537 5.251 11.312 1.00 88.94 88 ILE A CA 1
ATOM 716 C C . ILE A 1 88 ? -12.794 4.944 12.792 1.00 88.94 88 ILE A C 1
ATOM 718 O O . ILE A 1 88 ? -13.488 5.682 13.496 1.00 88.94 88 ILE A O 1
ATOM 722 N N . ARG A 1 89 ? -12.268 3.820 13.274 1.00 89.81 89 ARG A N 1
ATOM 723 C CA . ARG A 1 89 ? -12.298 3.393 14.676 1.00 89.81 89 ARG A CA 1
ATOM 724 C C . ARG A 1 89 ? -10.875 3.100 15.131 1.00 89.81 89 ARG A C 1
ATOM 726 O O . ARG A 1 89 ? -10.112 2.479 14.397 1.00 89.81 89 ARG A O 1
ATOM 733 N N . PHE A 1 90 ? -10.542 3.535 16.341 1.00 91.38 90 PHE A N 1
ATOM 734 C CA . PHE A 1 90 ? -9.221 3.340 16.929 1.00 91.38 90 PHE A CA 1
ATOM 735 C C . PHE A 1 90 ? -9.281 2.292 18.033 1.00 91.38 90 PHE A C 1
ATOM 737 O O . PHE A 1 90 ? -10.079 2.406 18.966 1.00 91.38 90 PHE A O 1
ATOM 744 N N . VAL A 1 91 ? -8.424 1.284 17.923 1.00 92.50 91 VAL A N 1
ATOM 745 C CA . VAL A 1 91 ? -8.106 0.366 19.012 1.00 92.50 91 VAL A CA 1
ATOM 746 C C . VAL A 1 91 ? -7.145 1.074 19.957 1.00 92.50 91 VAL A C 1
ATOM 748 O O . VAL A 1 91 ? -6.133 1.634 19.524 1.00 92.50 91 VAL A O 1
ATOM 751 N N . LYS A 1 92 ? -7.491 1.065 21.244 1.00 93.12 92 LYS A N 1
ATOM 752 C CA . LYS A 1 92 ? -6.668 1.671 22.287 1.00 93.12 92 LYS A CA 1
ATOM 753 C C . LYS A 1 92 ? -5.450 0.817 22.583 1.00 93.12 92 LYS A C 1
ATOM 755 O O . LYS A 1 92 ? -5.531 -0.411 22.535 1.00 93.12 92 LYS A O 1
ATOM 760 N N . ALA A 1 93 ? -4.348 1.472 22.923 1.00 93.62 93 ALA A N 1
ATOM 761 C CA . ALA A 1 93 ? -3.204 0.768 23.475 1.00 93.62 93 ALA A CA 1
ATOM 762 C C . ALA A 1 93 ? -3.478 0.330 24.920 1.00 93.62 93 ALA A C 1
ATOM 764 O O . ALA A 1 93 ? -4.201 0.996 25.664 1.00 93.62 93 ALA A O 1
ATOM 765 N N . THR A 1 94 ? -2.887 -0.792 25.323 1.00 94.62 94 THR A N 1
ATOM 766 C CA . THR A 1 94 ? -2.776 -1.148 26.741 1.00 94.62 94 THR A CA 1
ATOM 767 C C . THR A 1 94 ? -1.834 -0.183 27.461 1.00 94.62 94 THR A C 1
ATOM 769 O O . THR A 1 94 ? -1.042 0.513 26.822 1.00 94.62 94 THR A O 1
ATOM 772 N N . ASP A 1 95 ? -1.843 -0.209 28.795 1.00 94.81 95 ASP A N 1
ATOM 773 C CA . ASP A 1 95 ? -0.916 0.580 29.623 1.00 94.81 95 ASP A CA 1
ATOM 774 C C . ASP A 1 95 ? 0.572 0.284 29.313 1.00 94.81 95 ASP A C 1
ATOM 776 O O . ASP A 1 95 ? 1.435 1.132 29.528 1.00 94.81 95 ASP A O 1
ATOM 780 N N . ASP A 1 96 ? 0.866 -0.887 28.730 1.00 94.88 96 ASP A N 1
ATOM 781 C CA . ASP A 1 96 ? 2.201 -1.305 28.278 1.00 94.88 96 ASP A CA 1
ATOM 782 C C . ASP A 1 96 ? 2.521 -0.904 26.819 1.00 94.88 96 ASP A C 1
ATOM 784 O O . ASP A 1 96 ? 3.469 -1.430 26.230 1.00 94.88 96 ASP A O 1
ATOM 788 N N . ASN A 1 97 ? 1.737 -0.010 26.202 1.00 92.38 97 ASN A N 1
ATOM 789 C CA . ASN A 1 97 ? 1.856 0.402 24.794 1.00 92.38 97 ASN A CA 1
ATOM 790 C C . ASN A 1 97 ? 1.767 -0.766 23.796 1.00 92.38 97 ASN A C 1
ATOM 792 O O . ASN A 1 97 ? 2.567 -0.867 22.864 1.00 92.38 97 ASN A O 1
ATOM 796 N N . LYS A 1 98 ? 0.794 -1.665 23.976 1.00 91.62 98 LYS A N 1
ATOM 797 C CA . LYS A 1 98 ? 0.537 -2.770 23.036 1.00 91.62 98 LYS A CA 1
ATOM 798 C C . LYS A 1 98 ? -0.856 -2.673 22.441 1.00 91.62 98 LYS A C 1
ATOM 800 O O . LYS A 1 98 ? -1.788 -2.247 23.115 1.00 91.62 98 LYS A O 1
ATOM 805 N N . ILE A 1 99 ? -1.002 -3.137 21.202 1.00 90.62 99 ILE A N 1
ATOM 806 C CA . ILE A 1 99 ? -2.309 -3.368 20.585 1.00 90.62 99 ILE A CA 1
ATOM 807 C C . ILE A 1 99 ? -2.634 -4.850 20.694 1.00 90.62 99 ILE A C 1
ATOM 809 O O . 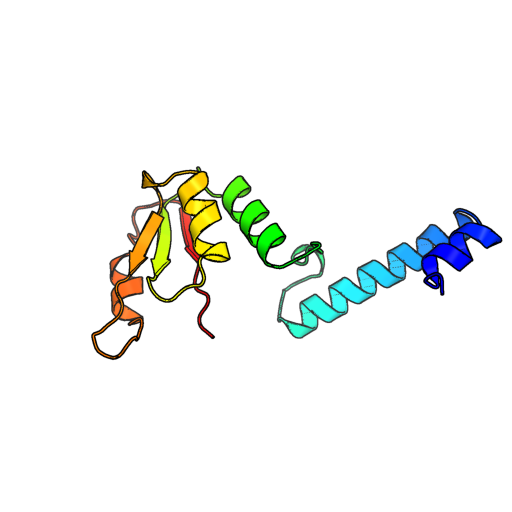ILE A 1 99 ? -1.890 -5.693 20.194 1.00 90.62 99 ILE A O 1
ATOM 813 N N . LEU A 1 100 ? -3.741 -5.166 21.359 1.00 91.56 100 LEU A N 1
ATOM 814 C CA . LEU A 1 100 ? -4.194 -6.539 21.533 1.00 91.56 100 LEU A CA 1
ATOM 815 C C . LEU A 1 100 ? -5.022 -6.991 20.328 1.00 91.56 100 LEU A C 1
ATOM 817 O O . LEU A 1 100 ? -5.937 -6.293 19.880 1.00 91.56 100 LEU A O 1
ATOM 821 N N . ILE A 1 101 ? -4.721 -8.182 19.810 1.00 89.31 101 ILE A N 1
ATOM 822 C CA . ILE A 1 101 ? -5.410 -8.728 18.635 1.00 89.31 101 ILE A CA 1
ATOM 823 C C . ILE A 1 101 ? -6.887 -9.004 18.928 1.00 89.31 101 ILE A C 1
ATOM 825 O O . ILE A 1 101 ? -7.741 -8.817 18.064 1.00 89.31 101 ILE A O 1
ATOM 829 N N . GLU A 1 102 ? -7.211 -9.374 20.165 1.00 90.56 102 GLU A N 1
ATOM 830 C CA . GLU A 1 102 ? -8.578 -9.557 20.638 1.00 90.56 102 GLU A CA 1
ATOM 831 C C . GLU A 1 102 ? -9.396 -8.262 20.590 1.00 90.56 102 GLU A C 1
ATOM 833 O O . GLU A 1 102 ? -10.596 -8.311 20.319 1.00 90.56 102 GLU A O 1
ATOM 838 N N . ASP A 1 103 ? -8.773 -7.102 20.800 1.00 90.06 103 ASP A N 1
ATOM 839 C CA . ASP A 1 103 ? -9.462 -5.812 20.746 1.00 90.06 103 ASP A CA 1
ATOM 840 C C . ASP A 1 103 ? -9.678 -5.347 19.305 1.00 90.06 103 ASP A C 1
ATOM 842 O O . ASP A 1 103 ? -10.736 -4.793 18.996 1.00 90.06 103 ASP A O 1
ATOM 846 N N . ILE A 1 104 ? -8.750 -5.671 18.396 1.00 88.31 104 ILE A N 1
ATOM 847 C CA . ILE A 1 104 ? -8.986 -5.556 16.949 1.00 88.31 104 ILE A CA 1
ATOM 848 C C . ILE A 1 104 ? -10.165 -6.456 16.550 1.00 88.31 104 ILE A C 1
ATOM 850 O O . ILE A 1 104 ? -11.106 -5.987 15.912 1.00 88.31 104 ILE A O 1
ATOM 854 N N . ALA A 1 105 ? -10.162 -7.728 16.963 1.00 86.81 105 ALA A N 1
ATOM 855 C CA . ALA A 1 105 ? -11.194 -8.700 16.599 1.00 86.81 105 ALA A CA 1
ATOM 856 C C . ALA A 1 105 ? -12.600 -8.286 17.068 1.00 86.81 105 ALA A C 1
ATOM 858 O O . ALA A 1 105 ? -13.559 -8.425 16.312 1.00 86.81 105 ALA A O 1
ATOM 859 N N . LYS A 1 106 ? -12.734 -7.705 18.268 1.00 87.12 106 LYS A N 1
ATOM 860 C CA . LYS A 1 106 ? -14.016 -7.170 18.776 1.00 87.12 106 LYS A CA 1
ATOM 861 C C . LYS A 1 106 ? -14.589 -6.046 17.907 1.00 87.12 106 LYS A C 1
ATOM 863 O O . LYS A 1 106 ? -15.805 -5.881 17.863 1.00 87.12 106 LYS A O 1
ATOM 868 N N . MET A 1 107 ? -13.738 -5.275 17.228 1.00 83.06 107 MET A N 1
ATOM 869 C CA . MET A 1 107 ? -14.158 -4.180 16.340 1.00 83.06 107 MET A CA 1
ATOM 870 C C . MET A 1 107 ? -14.592 -4.672 14.951 1.00 83.06 107 MET A C 1
ATOM 872 O O . MET A 1 107 ? -15.233 -3.941 14.193 1.00 83.06 107 MET A O 1
ATOM 876 N N . VAL A 1 108 ? -14.262 -5.914 14.596 1.00 82.12 108 VAL A N 1
ATOM 877 C CA . VAL A 1 108 ? -14.589 -6.514 13.302 1.00 82.12 108 VAL A CA 1
ATOM 878 C C . VAL A 1 108 ? -16.046 -7.012 13.323 1.00 82.12 108 VAL A C 1
ATOM 880 O O . VAL A 1 108 ? -16.314 -8.193 13.472 1.00 82.12 108 VAL A O 1
ATOM 883 N N . ASP A 1 109 ? -17.021 -6.141 13.048 1.00 68.75 109 ASP A N 1
ATOM 884 C CA . ASP A 1 109 ? -18.454 -6.521 12.972 1.00 68.75 109 ASP A CA 1
ATOM 885 C C . ASP A 1 109 ? -18.827 -7.342 11.720 1.00 68.75 109 ASP A C 1
ATOM 887 O O . ASP A 1 109 ? -18.906 -6.806 10.617 1.00 68.75 109 ASP A O 1
ATOM 891 N N . HIS A 1 110 ? -19.060 -8.648 11.834 1.00 63.22 110 HIS A N 1
ATOM 892 C CA . HIS A 1 110 ? -19.366 -9.532 10.694 1.00 63.22 110 HIS A CA 1
ATOM 893 C C . HIS A 1 110 ? -20.594 -9.135 9.842 1.00 63.22 110 HIS A C 1
ATOM 895 O O . HIS A 1 110 ? -20.797 -9.733 8.787 1.00 63.22 110 HIS A O 1
ATOM 901 N N . SER A 1 111 ? -21.382 -8.132 10.247 1.00 58.78 111 SER A N 1
ATOM 902 C CA . SER A 1 111 ? -22.521 -7.617 9.479 1.00 58.78 111 SER A CA 1
ATOM 903 C C . SER A 1 111 ? -22.165 -6.593 8.382 1.00 58.78 111 SER A C 1
ATOM 905 O O . SER A 1 111 ? -22.956 -6.393 7.455 1.00 58.78 111 SER A O 1
ATOM 907 N N . SER A 1 112 ? -20.988 -5.950 8.435 1.00 55.62 112 SER A N 1
ATOM 908 C CA . SER A 1 112 ? -20.606 -4.903 7.475 1.00 55.62 112 SER A CA 1
ATOM 909 C C . SER A 1 112 ? -19.927 -5.460 6.214 1.00 55.62 112 SER A C 1
ATOM 911 O O . SER A 1 112 ? -19.068 -6.339 6.274 1.00 55.62 112 SER A O 1
ATOM 913 N N . LYS A 1 113 ? -20.328 -4.941 5.041 1.00 55.06 113 LYS A N 1
ATOM 914 C CA . LYS A 1 113 ? -19.928 -5.467 3.718 1.00 55.06 113 LYS A CA 1
ATOM 915 C C . LYS A 1 113 ? -18.465 -5.213 3.332 1.00 55.06 113 LYS A C 1
ATOM 917 O O . LYS A 1 113 ? -17.948 -5.938 2.491 1.00 55.06 113 LYS A O 1
ATOM 922 N N . THR A 1 114 ? -17.802 -4.235 3.947 1.00 54.28 114 THR A N 1
ATOM 923 C CA . THR A 1 114 ? -16.370 -3.976 3.738 1.00 54.28 114 THR A CA 1
ATOM 924 C C . THR A 1 114 ? -15.765 -3.477 5.039 1.00 54.28 114 THR A C 1
ATOM 926 O O . THR A 1 114 ? -16.321 -2.586 5.689 1.00 54.28 114 THR A O 1
ATOM 929 N N . LYS A 1 115 ? -14.610 -4.024 5.408 1.00 62.72 115 LYS A N 1
ATOM 930 C CA . LYS A 1 115 ? -13.776 -3.505 6.489 1.00 62.72 115 LYS A CA 1
ATOM 931 C C . LYS A 1 115 ? -12.360 -3.415 5.982 1.00 62.72 115 LYS A C 1
ATOM 933 O O . LYS A 1 115 ? -11.841 -4.402 5.467 1.00 62.72 115 LYS A O 1
ATOM 938 N N . THR A 1 116 ? -11.750 -2.260 6.167 1.00 61.94 116 THR A N 1
ATOM 939 C CA . THR A 1 116 ? -10.319 -2.103 5.937 1.00 61.94 116 THR A CA 1
ATOM 940 C C . THR A 1 116 ? -9.649 -2.097 7.296 1.00 61.94 116 THR A C 1
ATOM 942 O O . THR A 1 116 ? -9.992 -1.296 8.162 1.00 61.94 116 THR A O 1
ATOM 945 N N . VAL A 1 117 ? -8.723 -3.020 7.507 1.00 60.41 117 VAL A N 1
ATOM 946 C CA . VAL A 1 117 ? -7.863 -3.006 8.686 1.00 60.41 117 VAL A CA 1
ATOM 947 C C . VAL A 1 117 ? -6.567 -2.340 8.249 1.00 60.41 117 VAL A C 1
ATOM 949 O O . VAL A 1 117 ? -5.840 -2.893 7.429 1.00 60.41 117 VAL A O 1
ATOM 952 N N . ASP A 1 118 ? -6.324 -1.126 8.736 1.00 62.75 118 ASP A N 1
ATOM 953 C CA . ASP A 1 118 ? -5.050 -0.437 8.548 1.00 62.75 118 ASP A CA 1
ATOM 954 C C . ASP A 1 118 ? -4.171 -0.780 9.748 1.00 62.75 118 ASP A C 1
ATOM 956 O O . ASP A 1 118 ? -4.204 -0.128 10.794 1.00 62.75 118 ASP A O 1
ATOM 960 N N . THR A 1 119 ? -3.467 -1.902 9.642 1.00 55.09 119 THR A N 1
ATOM 961 C CA . THR A 1 119 ? -2.514 -2.326 10.660 1.00 55.09 119 THR A CA 1
ATOM 962 C C . THR A 1 119 ? -1.108 -2.223 10.113 1.00 55.09 119 THR A C 1
ATOM 964 O O . THR A 1 119 ? -0.651 -3.095 9.377 1.00 55.09 119 THR A O 1
ATOM 967 N N . GLU A 1 120 ? -0.392 -1.196 10.551 1.00 53.28 120 GLU A N 1
ATOM 968 C CA . GLU A 1 120 ? 1.059 -1.275 10.645 1.00 53.28 120 GLU A CA 1
ATOM 969 C C . GLU A 1 120 ? 1.382 -2.019 11.941 1.00 53.28 120 GLU A C 1
ATOM 971 O O . GLU A 1 120 ? 1.496 -1.413 13.004 1.00 53.28 120 GLU A O 1
ATOM 976 N N . VAL A 1 121 ? 1.441 -3.352 11.878 1.00 32.69 121 VAL A N 1
ATOM 977 C CA . VAL A 1 121 ? 2.150 -4.124 12.904 1.00 32.69 121 VAL A CA 1
ATOM 978 C C . VAL A 1 121 ? 3.551 -4.349 12.355 1.00 32.69 121 VAL A C 1
ATOM 980 O O . VAL A 1 121 ? 3.751 -5.214 11.505 1.00 32.69 121 VAL A O 1
ATOM 983 N N . LEU A 1 122 ? 4.488 -3.506 12.781 1.00 31.86 122 LEU A N 1
ATOM 984 C CA . LEU A 1 122 ? 5.905 -3.862 12.786 1.00 31.86 122 LEU A CA 1
ATOM 985 C C . LEU A 1 122 ? 6.220 -4.557 14.111 1.00 31.86 122 LEU A C 1
ATOM 987 O O . LEU A 1 122 ? 5.720 -4.068 15.150 1.00 31.86 122 LEU A O 1
#

Radius of gyration: 19.72 Å; chains: 1; bounding box: 48×27×59 Å

Foldseek 3Di:
DDDPVVVCCVPPNCPCVVVVVVVVLVVLQVVCVVVVNPHSVPDDDDPDPLVVLLVVLVVCLVQAAEEEEPLDDCSNVVSNCVSPVVRYDYQYADPVRDGDVVSVVVPPPPVGPDYHYSDPDD

Secondary structure (DSSP, 8-state):
---HHHHHHHHHTTTTHHHHHHHHHHHHHHHHHHHT-SSGGG----S-HHHHHHHHHHHHTTTSEEEEETTS-HHHHHHHHHHHGGGEEEEPPPTTS---HHHHHHH--TTSS-EEE-----

pLDDT: mean 88.31, std 13.07, range [31.86, 98.5]